Protein AF-A0A2W2C5B9-F1 (afdb_monomer_lite)

Structure (mmCIF, N/CA/C/O backbone):
data_AF-A0A2W2C5B9-F1
#
_entry.id   AF-A0A2W2C5B9-F1
#
loop_
_atom_site.group_PDB
_atom_site.id
_atom_site.type_symbol
_atom_site.label_atom_id
_atom_site.label_alt_id
_atom_site.label_comp_id
_atom_site.label_asym_id
_atom_site.label_entity_id
_atom_site.label_seq_id
_atom_site.pdbx_PDB_ins_code
_atom_site.Cartn_x
_atom_site.Cartn_y
_atom_site.Cartn_z
_atom_site.occupancy
_atom_site.B_iso_or_equiv
_atom_site.auth_seq_id
_atom_site.auth_comp_id
_atom_site.auth_asym_id
_atom_site.auth_atom_id
_atom_site.pdbx_PDB_model_num
ATOM 1 N N . LEU A 1 1 ? -17.331 0.325 25.449 1.00 77.56 1 LEU A N 1
ATOM 2 C CA . LEU A 1 1 ? -16.841 -0.551 24.354 1.00 77.56 1 LEU A CA 1
ATOM 3 C C . LEU A 1 1 ? -16.113 0.215 23.243 1.00 77.56 1 LEU A C 1
ATOM 5 O O . LEU A 1 1 ? -15.453 -0.432 22.442 1.00 77.56 1 LEU A O 1
ATOM 9 N N . GLU A 1 2 ? -16.162 1.552 23.207 1.00 84.81 2 GLU A N 1
ATOM 10 C CA . GLU A 1 2 ? -15.590 2.333 22.097 1.00 84.81 2 GLU A CA 1
ATOM 11 C C . GLU A 1 2 ? -14.086 2.149 21.900 1.00 84.81 2 GLU A C 1
ATOM 13 O O . GLU A 1 2 ? -13.666 1.861 20.788 1.00 84.81 2 GLU A O 1
ATOM 18 N N . LEU A 1 3 ? -13.280 2.186 22.968 1.00 89.50 3 LEU A N 1
ATOM 19 C CA . LEU A 1 3 ? -11.829 2.000 22.844 1.00 89.50 3 LEU A CA 1
ATOM 20 C C . LEU A 1 3 ? -11.466 0.651 22.203 1.00 89.50 3 LEU A C 1
ATOM 22 O O . LEU A 1 3 ? -10.615 0.596 21.324 1.00 89.50 3 LEU A O 1
ATOM 26 N N . LYS A 1 4 ? -12.148 -0.430 22.606 1.00 91.44 4 LYS A N 1
ATOM 27 C CA . LYS A 1 4 ? -11.963 -1.762 22.013 1.00 91.44 4 LYS A CA 1
ATOM 28 C C . LYS A 1 4 ? -12.278 -1.739 20.518 1.00 91.44 4 LYS A C 1
ATOM 30 O O . LYS A 1 4 ? -11.525 -2.304 19.737 1.00 91.44 4 LYS A O 1
ATOM 35 N N . SER A 1 5 ? -13.375 -1.091 20.129 1.00 90.19 5 SER A N 1
ATOM 36 C CA . SER A 1 5 ? -13.755 -0.979 18.720 1.00 90.19 5 SER A CA 1
ATOM 37 C C . SER A 1 5 ? -12.714 -0.193 17.928 1.00 90.19 5 SER A C 1
ATOM 39 O O . SER A 1 5 ? -12.289 -0.653 16.877 1.00 90.19 5 SER A O 1
ATOM 41 N N . THR A 1 6 ? -12.259 0.948 18.448 1.00 87.50 6 THR A N 1
ATOM 42 C CA . THR A 1 6 ? -11.239 1.782 17.799 1.00 87.50 6 THR A CA 1
ATOM 43 C C . THR A 1 6 ? -9.916 1.038 17.647 1.00 87.50 6 THR A C 1
ATOM 45 O O . THR A 1 6 ? -9.318 1.066 16.576 1.00 87.50 6 THR A O 1
ATOM 48 N N . VAL A 1 7 ? -9.470 0.334 18.691 1.00 87.94 7 VAL A N 1
ATOM 49 C CA . VAL A 1 7 ? -8.244 -0.474 18.644 1.00 87.94 7 VAL A CA 1
ATOM 50 C C . VAL A 1 7 ? -8.375 -1.615 17.640 1.00 87.94 7 VAL A C 1
ATOM 52 O O . VAL A 1 7 ? -7.467 -1.801 16.838 1.00 87.94 7 VAL A O 1
ATOM 55 N N . ASN A 1 8 ? -9.505 -2.325 17.620 1.00 90.12 8 ASN A N 1
ATOM 56 C CA . ASN A 1 8 ? -9.739 -3.385 16.640 1.00 90.12 8 ASN A CA 1
ATOM 57 C C . ASN A 1 8 ? -9.695 -2.847 15.202 1.00 90.12 8 ASN A C 1
ATOM 59 O O . ASN A 1 8 ? -9.000 -3.416 14.371 1.00 90.12 8 ASN A O 1
ATOM 63 N N . THR A 1 9 ? -10.328 -1.702 14.929 1.00 86.94 9 THR A N 1
ATOM 64 C CA . THR A 1 9 ? -10.259 -1.061 13.607 1.00 86.94 9 THR A CA 1
ATOM 65 C C . THR A 1 9 ? -8.822 -0.708 13.213 1.00 86.94 9 THR A C 1
ATOM 67 O O . THR A 1 9 ? -8.438 -0.914 12.064 1.00 86.94 9 THR A O 1
ATOM 70 N N . MET A 1 10 ? -8.005 -0.204 14.147 1.00 86.56 10 MET A N 1
ATOM 71 C CA . MET A 1 10 ? -6.589 0.083 13.874 1.00 86.56 10 MET A CA 1
ATOM 72 C C . MET A 1 10 ? -5.783 -1.192 13.588 1.00 86.56 10 MET A C 1
ATOM 74 O O . MET A 1 10 ? -4.912 -1.179 12.721 1.00 86.56 10 MET A O 1
ATOM 78 N N . VAL A 1 11 ? -6.0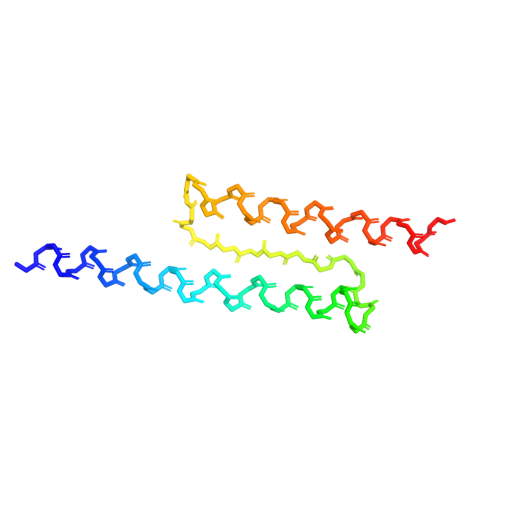73 -2.294 14.285 1.00 89.00 11 VAL A N 1
ATOM 79 C CA . VAL A 1 11 ? -5.421 -3.594 14.053 1.00 89.00 11 VAL A CA 1
ATOM 80 C C . VAL A 1 11 ? -5.793 -4.162 12.683 1.00 89.00 11 VAL A C 1
ATOM 82 O O . VAL A 1 11 ? -4.908 -4.603 11.952 1.00 89.00 11 VAL A O 1
ATOM 85 N N . ASP A 1 12 ? -7.064 -4.091 12.291 1.00 87.75 12 ASP A N 1
ATOM 86 C CA . ASP A 1 12 ? -7.522 -4.570 10.981 1.00 87.75 12 ASP A CA 1
ATOM 87 C C . ASP A 1 12 ? -6.893 -3.759 9.833 1.00 87.75 12 ASP A C 1
ATOM 89 O O . ASP A 1 12 ? -6.461 -4.312 8.814 1.00 87.75 12 ASP A O 1
ATOM 93 N N . GLN A 1 13 ? -6.774 -2.439 10.018 1.00 84.38 13 GLN A N 1
ATOM 94 C CA . GLN A 1 13 ? -6.059 -1.559 9.089 1.00 84.38 13 GLN A CA 1
ATOM 95 C C . GLN A 1 13 ? -4.570 -1.911 9.001 1.00 84.38 13 GLN A C 1
ATOM 97 O O . GLN A 1 13 ? -4.010 -1.908 7.905 1.00 84.38 13 GLN A O 1
ATOM 102 N N . LEU A 1 14 ? -3.935 -2.253 10.127 1.00 85.75 14 LEU A N 1
ATOM 103 C CA . LEU A 1 14 ? -2.531 -2.659 10.165 1.00 85.75 14 LEU A CA 1
ATOM 104 C C . LEU A 1 14 ? -2.299 -3.991 9.448 1.00 85.75 14 LEU A C 1
ATOM 106 O O . LEU A 1 14 ? -1.341 -4.103 8.685 1.00 85.75 14 LEU A O 1
ATOM 110 N N . SER A 1 15 ? -3.184 -4.972 9.640 1.00 88.56 15 SER A N 1
ATOM 111 C CA . SER A 1 15 ? -3.109 -6.244 8.912 1.00 88.56 15 SER A CA 1
ATOM 112 C C . SER A 1 15 ? -3.220 -6.011 7.405 1.00 88.56 15 SER A C 1
ATOM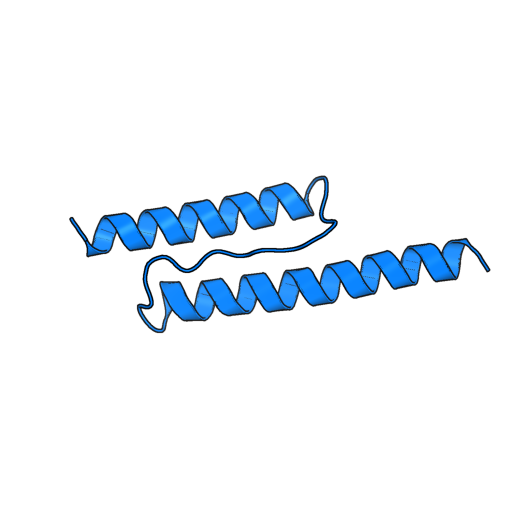 114 O O . SER A 1 15 ? -2.379 -6.478 6.644 1.00 88.56 15 SER A O 1
ATOM 116 N N . SER A 1 16 ? -4.194 -5.197 6.986 1.00 88.25 16 SER A N 1
ATOM 117 C CA . SER A 1 16 ? -4.405 -4.867 5.570 1.00 88.25 16 SER A CA 1
ATOM 118 C C . SER A 1 16 ? -3.208 -4.131 4.954 1.00 88.25 16 SER A C 1
ATOM 120 O O . SER A 1 16 ? -2.849 -4.373 3.804 1.00 88.25 16 SER A O 1
ATOM 122 N N . PHE A 1 17 ? -2.576 -3.230 5.712 1.00 88.12 17 PHE A N 1
ATOM 123 C CA . PHE A 1 17 ? -1.364 -2.535 5.281 1.00 88.12 17 PHE A CA 1
ATOM 124 C C . PHE A 1 17 ? -0.190 -3.501 5.087 1.00 88.12 17 PHE A C 1
ATOM 126 O O . PHE A 1 17 ? 0.491 -3.443 4.062 1.00 88.12 17 PHE A O 1
ATOM 133 N N . ALA A 1 18 ? 0.045 -4.382 6.063 1.00 89.75 18 ALA A N 1
ATOM 134 C CA . ALA A 1 18 ? 1.155 -5.326 6.025 1.00 89.75 18 ALA A CA 1
ATOM 135 C C . ALA A 1 18 ? 1.043 -6.270 4.821 1.00 89.75 18 ALA A C 1
ATOM 137 O O . ALA A 1 18 ? 2.014 -6.424 4.077 1.00 89.75 18 ALA A O 1
ATOM 138 N N . ASP A 1 19 ? -0.152 -6.816 4.584 1.00 93.00 19 ASP A N 1
ATOM 139 C CA . ASP A 1 19 ? -0.419 -7.710 3.455 1.00 93.00 19 ASP A CA 1
ATOM 140 C C . ASP A 1 19 ? -0.105 -7.033 2.113 1.00 93.00 19 ASP A C 1
ATOM 142 O O . ASP A 1 19 ? 0.571 -7.608 1.254 1.00 93.00 19 ASP A O 1
ATOM 146 N N . GLU A 1 20 ? -0.530 -5.780 1.947 1.00 93.00 20 GLU A N 1
ATOM 147 C CA . GLU A 1 20 ? -0.359 -5.045 0.697 1.00 93.00 20 GLU A CA 1
ATOM 148 C C . GLU A 1 20 ? 1.104 -4.657 0.434 1.00 93.00 20 GLU A C 1
ATOM 150 O O . GLU A 1 20 ? 1.602 -4.788 -0.688 1.00 93.00 20 GLU A O 1
ATOM 155 N N . VAL A 1 21 ? 1.834 -4.236 1.471 1.00 91.00 21 VAL A N 1
ATOM 156 C CA . VAL A 1 21 ? 3.269 -3.940 1.354 1.00 91.00 21 VAL A CA 1
ATOM 157 C C . VAL A 1 21 ? 4.067 -5.203 1.038 1.00 91.00 21 VAL A C 1
ATOM 159 O O . VAL A 1 21 ? 4.928 -5.180 0.154 1.00 91.00 21 VAL A O 1
ATOM 162 N N . THR A 1 22 ? 3.775 -6.318 1.713 1.00 92.75 22 THR A N 1
ATOM 163 C CA . THR A 1 22 ? 4.428 -7.602 1.429 1.00 92.75 22 THR A CA 1
ATOM 164 C C . THR A 1 22 ? 4.153 -8.062 -0.002 1.00 92.75 22 THR A C 1
ATOM 166 O O . THR A 1 22 ? 5.078 -8.519 -0.681 1.00 92.75 22 THR A O 1
ATOM 169 N N . ARG A 1 23 ? 2.921 -7.892 -0.496 1.00 95.56 23 ARG A N 1
ATOM 170 C CA . ARG A 1 23 ? 2.554 -8.224 -1.878 1.00 95.56 23 ARG A CA 1
ATOM 171 C C . ARG A 1 23 ? 3.394 -7.441 -2.887 1.00 95.56 23 ARG A C 1
ATOM 173 O O . ARG A 1 23 ? 4.022 -8.046 -3.754 1.00 95.56 23 ARG A O 1
ATOM 180 N N . VAL A 1 24 ? 3.451 -6.116 -2.760 1.00 95.38 24 VAL A N 1
ATOM 181 C CA . VAL A 1 24 ? 4.163 -5.251 -3.718 1.00 95.38 24 VAL A CA 1
ATOM 182 C C . VAL A 1 24 ? 5.664 -5.500 -3.701 1.00 95.38 24 VAL A C 1
ATOM 184 O O . VAL A 1 24 ? 6.283 -5.585 -4.762 1.00 95.38 24 VAL A O 1
ATOM 187 N N . ALA A 1 25 ? 6.250 -5.675 -2.514 1.00 91.31 25 ALA A N 1
ATOM 188 C CA . ALA A 1 25 ? 7.667 -5.999 -2.385 1.00 91.31 25 ALA A CA 1
ATOM 189 C C . ALA A 1 25 ? 8.018 -7.307 -3.113 1.00 91.31 25 ALA A C 1
ATOM 191 O O . ALA A 1 25 ? 9.023 -7.370 -3.822 1.00 91.31 25 ALA A O 1
ATOM 192 N N . ARG A 1 26 ? 7.166 -8.332 -2.994 1.00 93.75 26 ARG A N 1
ATOM 193 C CA . ARG A 1 26 ? 7.343 -9.605 -3.699 1.00 93.75 26 ARG A CA 1
ATOM 194 C C . ARG A 1 26 ? 7.162 -9.456 -5.209 1.00 93.75 26 ARG A C 1
ATOM 196 O O . ARG A 1 26 ? 8.015 -9.915 -5.965 1.00 93.75 26 ARG A O 1
ATOM 203 N N . GLU A 1 27 ? 6.077 -8.829 -5.652 1.00 93.44 27 GLU A N 1
ATOM 204 C CA . GLU A 1 27 ? 5.768 -8.677 -7.078 1.00 93.44 27 GLU A CA 1
ATOM 205 C C . GLU A 1 27 ? 6.869 -7.917 -7.817 1.00 93.44 27 GLU A C 1
ATOM 207 O O . GLU A 1 27 ? 7.389 -8.401 -8.822 1.00 93.44 27 GLU A O 1
ATOM 212 N N . VAL A 1 28 ? 7.260 -6.753 -7.301 1.00 92.69 28 VAL A N 1
ATOM 213 C CA . VAL A 1 28 ? 8.208 -5.873 -7.988 1.00 92.69 28 VAL A CA 1
ATOM 214 C C . VAL A 1 28 ? 9.650 -6.305 -7.735 1.00 92.69 28 VAL A C 1
ATOM 216 O O . VAL A 1 28 ? 10.461 -6.298 -8.657 1.00 92.69 28 VAL A O 1
ATOM 219 N N . GLY A 1 29 ? 9.978 -6.700 -6.502 1.00 87.44 29 GLY A N 1
ATOM 220 C CA . GLY A 1 29 ? 11.349 -7.010 -6.097 1.00 87.44 29 GLY A CA 1
ATOM 221 C C . GLY A 1 29 ? 11.797 -8.441 -6.395 1.00 87.44 29 GLY A C 1
ATOM 222 O O . GLY A 1 29 ? 12.982 -8.667 -6.617 1.00 87.44 29 GLY A O 1
ATOM 223 N N . THR A 1 30 ? 10.885 -9.418 -6.391 1.00 89.25 30 THR A N 1
ATOM 224 C CA . THR A 1 30 ? 11.230 -10.839 -6.592 1.00 89.25 30 THR A CA 1
ATOM 225 C C . THR A 1 30 ? 10.690 -11.385 -7.906 1.00 89.25 30 THR A C 1
ATOM 227 O O . THR A 1 30 ? 11.418 -12.049 -8.636 1.00 89.25 30 THR A O 1
ATOM 230 N N . GLU A 1 31 ? 9.423 -11.117 -8.225 1.00 90.56 31 GLU A N 1
ATOM 231 C CA . GLU A 1 31 ? 8.777 -11.670 -9.425 1.00 90.56 31 GLU A CA 1
ATOM 232 C C . GLU A 1 31 ? 9.048 -10.836 -10.686 1.00 90.56 31 GLU A C 1
ATOM 234 O O . GLU A 1 31 ? 8.698 -11.259 -11.787 1.00 90.56 31 GLU A O 1
ATOM 239 N N . GLY A 1 32 ? 9.657 -9.653 -10.543 1.00 88.88 32 GLY A N 1
ATOM 240 C CA . GLY A 1 32 ? 9.944 -8.747 -11.657 1.00 88.88 32 GLY A CA 1
ATOM 241 C C . GLY A 1 32 ? 8.685 -8.175 -12.320 1.00 88.88 32 GLY A C 1
ATOM 242 O O . GLY A 1 32 ? 8.747 -7.685 -13.447 1.00 88.88 32 GLY A O 1
ATOM 243 N N . LYS A 1 33 ? 7.528 -8.232 -11.649 1.00 89.44 33 LYS A N 1
ATOM 244 C CA . LYS A 1 33 ? 6.272 -7.636 -12.116 1.00 89.44 33 LYS A CA 1
ATOM 245 C C . LYS A 1 33 ? 6.324 -6.129 -11.902 1.00 89.44 33 LYS A C 1
ATOM 247 O O . LYS A 1 33 ? 5.960 -5.608 -10.851 1.00 89.44 33 LYS A O 1
ATOM 252 N N . LEU A 1 34 ? 6.811 -5.427 -12.916 1.00 88.94 34 LEU A N 1
ATOM 253 C CA . LEU A 1 34 ? 6.991 -3.981 -12.868 1.00 88.94 34 LEU A CA 1
ATOM 254 C C . LEU A 1 34 ? 5.652 -3.233 -12.937 1.00 88.94 34 LEU A C 1
ATOM 256 O O . LEU A 1 34 ? 4.733 -3.633 -13.651 1.00 88.94 34 LEU A O 1
ATOM 260 N N . GLY A 1 35 ? 5.576 -2.097 -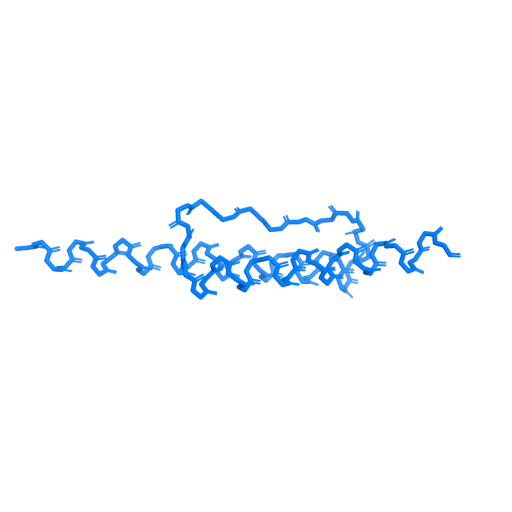12.247 1.00 87.25 35 GLY A N 1
ATOM 261 C CA . GLY A 1 35 ? 4.399 -1.228 -12.183 1.00 87.25 35 GLY A CA 1
ATOM 262 C C . GLY A 1 35 ? 3.423 -1.550 -11.048 1.00 87.25 35 GLY A C 1
ATOM 263 O O . GLY A 1 35 ? 2.402 -0.875 -10.936 1.00 87.25 35 GLY A O 1
ATOM 264 N N . GLY A 1 36 ? 3.721 -2.544 -10.204 1.00 90.50 36 GLY A N 1
ATOM 265 C CA . GLY A 1 36 ? 2.931 -2.846 -9.010 1.00 90.50 36 GLY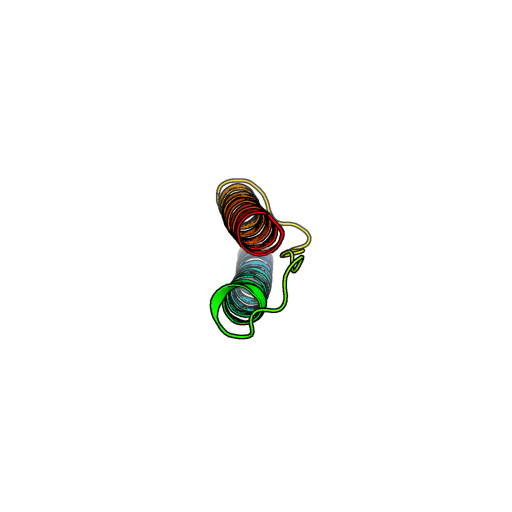 A CA 1
ATOM 266 C C . GLY A 1 36 ? 2.978 -1.707 -7.986 1.00 90.50 36 GLY A C 1
ATOM 267 O O . GLY A 1 36 ? 4.040 -1.151 -7.715 1.00 90.50 36 GLY A O 1
ATOM 268 N N . GLN A 1 37 ? 1.823 -1.367 -7.412 1.00 91.94 37 GLN A N 1
ATOM 269 C CA . GLN A 1 37 ? 1.680 -0.348 -6.370 1.00 91.94 37 GLN A CA 1
ATOM 270 C C . GLN A 1 37 ? 0.770 -0.851 -5.250 1.00 91.94 37 GLN A C 1
ATOM 272 O O . GLN A 1 37 ? -0.145 -1.641 -5.493 1.00 91.94 37 GLN A O 1
ATOM 277 N N . ALA A 1 38 ? 1.040 -0.388 -4.033 1.00 93.06 38 ALA A N 1
ATOM 278 C CA . ALA A 1 38 ? 0.273 -0.654 -2.831 1.00 93.06 38 ALA A CA 1
ATOM 279 C C . ALA A 1 38 ? -0.903 0.320 -2.756 1.00 93.06 38 ALA A C 1
ATOM 281 O O . ALA A 1 38 ? -0.709 1.539 -2.827 1.00 93.06 38 ALA A O 1
ATOM 282 N N . GLN A 1 39 ? -2.112 -0.210 -2.573 1.00 89.88 39 GLN A N 1
ATOM 283 C CA . GLN A 1 39 ? -3.312 0.578 -2.301 1.00 89.88 39 GLN A CA 1
ATOM 284 C C . GLN A 1 39 ? -3.931 0.171 -0.967 1.00 89.88 39 GLN A C 1
ATOM 286 O O . GLN A 1 39 ? -4.688 -0.793 -0.880 1.00 89.88 39 GLN A O 1
ATOM 291 N N . VAL A 1 40 ? -3.665 0.958 0.075 1.00 86.88 40 VAL A N 1
ATOM 292 C CA . VAL A 1 40 ? -4.235 0.725 1.406 1.00 86.88 40 VAL A CA 1
ATOM 293 C C . VAL A 1 40 ? -5.272 1.804 1.711 1.00 86.88 40 VAL A C 1
ATOM 295 O O . VAL A 1 40 ? -4.974 2.998 1.705 1.00 86.88 40 VAL A O 1
ATOM 298 N N . LYS A 1 41 ? -6.525 1.402 1.947 1.00 84.56 41 LYS A N 1
ATOM 299 C CA . LYS A 1 41 ? -7.615 2.335 2.273 1.00 84.56 41 LYS A CA 1
ATOM 300 C C . LYS A 1 41 ? -7.561 2.730 3.746 1.00 84.56 41 LYS A C 1
ATOM 302 O O . LYS A 1 41 ? -7.338 1.891 4.609 1.00 84.56 41 LYS A O 1
ATOM 307 N N . GLY A 1 42 ? -7.838 4.002 4.032 1.00 82.25 42 GLY A N 1
ATOM 308 C CA . GLY A 1 42 ? -7.997 4.490 5.405 1.00 82.25 42 GLY A CA 1
ATOM 309 C C . GLY A 1 42 ? -6.696 4.660 6.196 1.00 82.25 42 GLY A C 1
ATOM 310 O O . GLY A 1 42 ? -6.769 4.926 7.390 1.00 82.25 42 GLY A O 1
ATOM 311 N N . VAL A 1 43 ? -5.524 4.544 5.559 1.00 83.12 43 VAL A N 1
ATOM 312 C CA . VAL A 1 43 ? -4.238 4.833 6.211 1.00 83.12 43 VAL A CA 1
ATOM 313 C C . VAL A 1 43 ? -3.969 6.334 6.283 1.00 83.12 43 VAL A C 1
ATOM 315 O O . VAL A 1 43 ? -4.252 7.093 5.354 1.00 83.12 43 VAL A O 1
ATOM 318 N N . SER A 1 44 ? -3.377 6.761 7.394 1.00 85.31 44 SER A N 1
ATOM 319 C CA . SER A 1 44 ? -2.971 8.144 7.652 1.00 85.31 44 SER A CA 1
ATOM 320 C C . SER A 1 44 ? -1.693 8.186 8.490 1.00 85.31 44 SER A C 1
ATOM 322 O O . SER A 1 44 ? -1.335 7.186 9.117 1.00 85.31 44 SER A O 1
ATOM 324 N N . GLY A 1 45 ? -1.028 9.346 8.530 1.00 89.19 45 GLY A N 1
ATOM 325 C CA . GLY A 1 45 ? 0.224 9.531 9.269 1.00 89.19 45 GLY A CA 1
ATOM 326 C C . GLY A 1 45 ? 1.312 8.574 8.784 1.00 89.19 45 GLY A C 1
ATOM 327 O O . GLY A 1 45 ? 1.394 8.287 7.592 1.00 89.19 45 GLY A O 1
ATOM 328 N N . THR A 1 46 ? 2.076 8.006 9.718 1.00 87.44 46 THR A N 1
ATOM 329 C CA . THR A 1 46 ? 3.211 7.114 9.430 1.00 87.44 46 THR A CA 1
ATOM 330 C C . THR A 1 46 ? 2.882 5.982 8.450 1.00 87.44 46 THR A C 1
ATOM 332 O O . THR A 1 46 ? 3.718 5.600 7.638 1.00 87.44 46 THR A O 1
ATOM 335 N N . TRP A 1 47 ? 1.660 5.444 8.476 1.00 84.56 47 TRP A N 1
ATOM 336 C CA . TRP A 1 47 ? 1.257 4.346 7.587 1.00 84.56 47 TRP A CA 1
ATOM 337 C C . TRP A 1 47 ? 1.087 4.780 6.136 1.00 84.56 47 TRP A C 1
ATOM 339 O O . TRP A 1 47 ? 1.427 4.040 5.209 1.00 84.56 47 TRP A O 1
ATOM 349 N N . ARG A 1 48 ? 0.584 5.998 5.936 1.00 88.81 48 ARG A N 1
ATOM 350 C CA . ARG A 1 48 ? 0.518 6.599 4.609 1.00 88.81 48 ARG A CA 1
ATOM 351 C C . ARG A 1 48 ? 1.932 6.827 4.081 1.00 88.81 48 ARG A C 1
ATOM 353 O O . ARG A 1 48 ? 2.226 6.395 2.974 1.00 88.81 48 ARG A O 1
ATOM 360 N N . ASP A 1 49 ? 2.810 7.389 4.908 1.00 91.75 49 ASP A N 1
ATOM 361 C CA . ASP A 1 49 ? 4.196 7.670 4.523 1.00 91.75 49 ASP A CA 1
ATOM 362 C C . ASP A 1 49 ? 4.943 6.390 4.116 1.00 91.75 49 ASP A C 1
ATOM 364 O O . ASP A 1 49 ? 5.658 6.362 3.115 1.00 91.75 49 ASP A O 1
ATOM 368 N N . LEU A 1 50 ? 4.739 5.287 4.845 1.00 89.50 50 LEU A N 1
ATOM 369 C CA . LEU A 1 50 ? 5.317 3.992 4.479 1.00 89.50 50 LEU A CA 1
ATOM 370 C C . LEU A 1 50 ? 4.736 3.431 3.171 1.00 89.50 50 LEU A C 1
ATOM 372 O O . LEU A 1 50 ? 5.493 2.896 2.362 1.00 89.50 50 LEU A O 1
ATOM 376 N N . THR A 1 51 ? 3.427 3.578 2.938 1.00 91.12 51 THR A N 1
ATOM 377 C CA . THR A 1 51 ? 2.787 3.179 1.667 1.00 91.12 51 THR A CA 1
ATOM 378 C C . THR A 1 51 ? 3.400 3.949 0.493 1.00 91.12 51 THR A C 1
ATOM 380 O O . THR A 1 51 ? 3.780 3.357 -0.519 1.00 91.12 51 THR A O 1
ATOM 383 N N . ASP A 1 52 ? 3.559 5.263 0.650 1.00 94.00 52 ASP A N 1
ATOM 384 C CA . ASP A 1 52 ? 4.112 6.152 -0.373 1.00 94.00 52 ASP A CA 1
ATOM 385 C C . ASP A 1 52 ? 5.597 5.839 -0.651 1.00 94.00 52 ASP A C 1
ATOM 387 O O . ASP A 1 52 ? 6.028 5.818 -1.810 1.00 94.00 52 ASP A O 1
ATOM 391 N N . ASN A 1 53 ? 6.371 5.492 0.382 1.00 93.88 53 ASN A N 1
ATOM 392 C CA . ASN A 1 53 ? 7.763 5.054 0.237 1.00 93.88 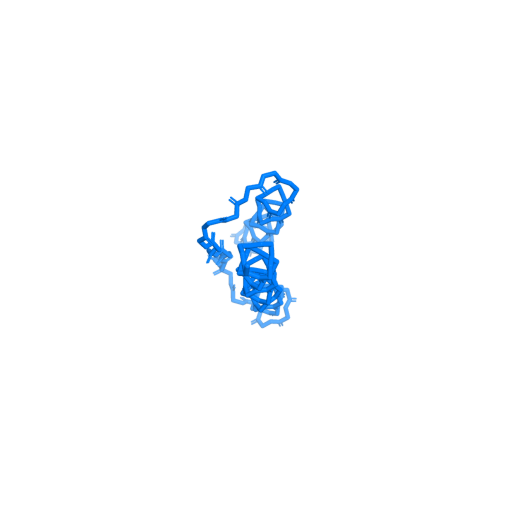53 ASN A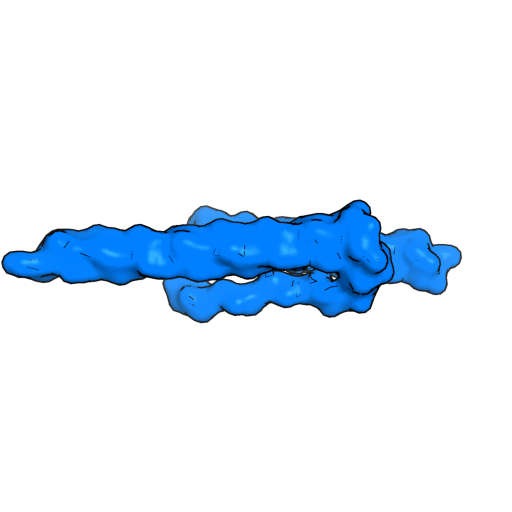 CA 1
ATOM 393 C C . ASN A 1 53 ? 7.889 3.731 -0.537 1.00 93.88 53 ASN A C 1
ATOM 395 O O . ASN A 1 53 ? 8.730 3.618 -1.433 1.00 93.88 53 ASN A O 1
ATOM 399 N N . VAL A 1 54 ? 7.040 2.740 -0.241 1.00 93.44 54 VAL A N 1
ATOM 400 C CA . VAL A 1 54 ? 7.009 1.459 -0.973 1.00 93.44 54 VAL A CA 1
ATOM 401 C C . VAL A 1 54 ? 6.643 1.684 -2.440 1.00 93.44 54 VAL A C 1
ATOM 403 O O . VAL A 1 54 ? 7.308 1.151 -3.329 1.00 93.44 54 VAL A O 1
ATOM 406 N N . ASN A 1 55 ? 5.648 2.531 -2.707 1.00 94.88 55 ASN A N 1
ATOM 407 C CA . ASN A 1 55 ? 5.249 2.894 -4.067 1.00 94.88 55 ASN A CA 1
ATOM 408 C C . ASN A 1 55 ? 6.360 3.613 -4.835 1.00 94.88 55 ASN A C 1
ATOM 410 O O . ASN A 1 55 ? 6.578 3.335 -6.017 1.00 94.88 55 ASN A O 1
ATOM 414 N N . SER A 1 56 ? 7.099 4.495 -4.164 1.00 95.88 56 SER A N 1
ATOM 415 C CA . SER A 1 56 ? 8.246 5.190 -4.752 1.00 95.88 56 SER A CA 1
ATOM 416 C C . SER A 1 56 ? 9.356 4.207 -5.130 1.00 95.88 56 SER A C 1
ATOM 418 O O . SER A 1 56 ? 9.865 4.244 -6.250 1.00 95.88 56 SER A O 1
ATOM 420 N N . MET A 1 57 ? 9.685 3.266 -4.241 1.00 94.56 57 MET A N 1
ATOM 421 C CA . MET A 1 57 ? 10.652 2.200 -4.519 1.00 94.56 57 MET A CA 1
ATOM 422 C C . MET A 1 57 ? 10.214 1.323 -5.699 1.00 94.56 57 MET A C 1
ATOM 424 O O . MET A 1 57 ? 11.007 1.084 -6.609 1.00 94.56 57 MET A O 1
ATOM 428 N N . ALA A 1 58 ? 8.951 0.893 -5.730 1.00 94.38 58 ALA A N 1
ATOM 429 C CA . ALA A 1 58 ? 8.414 0.082 -6.819 1.00 94.38 58 ALA A CA 1
ATOM 430 C C . ALA A 1 58 ? 8.443 0.807 -8.179 1.00 94.38 58 ALA A C 1
ATOM 432 O O . ALA A 1 58 ? 8.812 0.222 -9.204 1.00 94.38 58 ALA A O 1
ATOM 433 N N . SER A 1 59 ? 8.104 2.100 -8.191 1.00 95.00 59 SER A N 1
ATOM 434 C CA . SER A 1 59 ? 8.178 2.957 -9.380 1.00 95.00 59 SER A CA 1
ATOM 435 C C . SER A 1 59 ? 9.617 3.129 -9.877 1.00 95.00 59 SER A C 1
ATOM 437 O O . SER A 1 59 ? 9.884 3.034 -11.079 1.00 95.00 59 SER A O 1
ATOM 439 N N . ASN A 1 60 ? 10.565 3.321 -8.956 1.00 93.94 60 ASN A N 1
ATOM 440 C CA . ASN A 1 60 ? 11.981 3.452 -9.287 1.00 93.94 60 ASN A CA 1
ATOM 441 C C . ASN A 1 60 ? 12.530 2.164 -9.906 1.00 93.94 60 ASN A C 1
ATOM 443 O O . ASN A 1 60 ? 13.152 2.226 -10.961 1.00 93.94 60 ASN A O 1
ATOM 447 N N . LEU A 1 61 ? 12.239 1.002 -9.313 1.00 90.81 61 LEU A N 1
ATOM 448 C CA . LEU A 1 61 ? 12.631 -0.300 -9.866 1.00 90.81 61 LEU A CA 1
ATOM 449 C C . LEU A 1 61 ? 12.027 -0.530 -11.258 1.00 90.81 61 LEU A C 1
ATOM 451 O O . LEU A 1 61 ? 12.723 -0.923 -12.189 1.00 90.81 61 LEU A O 1
ATOM 455 N N . THR A 1 62 ? 10.745 -0.200 -11.431 1.00 91.56 62 THR A N 1
ATOM 456 C CA . THR A 1 62 ? 10.068 -0.247 -12.738 1.00 91.56 62 THR A CA 1
ATOM 457 C C . THR A 1 62 ? 10.769 0.614 -13.784 1.00 91.56 62 THR A C 1
ATOM 459 O O . THR A 1 62 ? 10.936 0.185 -14.925 1.00 91.56 62 THR A O 1
ATOM 462 N N . SER A 1 63 ? 11.193 1.815 -13.396 1.00 93.19 63 SER A N 1
ATOM 463 C CA . SER A 1 63 ? 11.888 2.746 -14.285 1.00 93.19 63 SER A CA 1
ATOM 464 C C . SER A 1 63 ? 13.311 2.284 -14.610 1.00 93.19 63 SER A C 1
ATOM 466 O O . SER A 1 63 ? 13.739 2.430 -15.748 1.00 93.19 63 SER A O 1
ATOM 468 N N . GLN A 1 64 ? 14.025 1.698 -13.643 1.00 90.06 64 GLN A N 1
ATOM 469 C CA . GLN A 1 64 ? 15.393 1.190 -13.816 1.00 90.06 64 GLN A CA 1
ATOM 470 C C . GLN A 1 64 ? 15.484 -0.019 -14.747 1.00 90.06 64 GLN A C 1
ATOM 472 O O . GLN A 1 64 ? 16.520 -0.221 -15.357 1.00 90.06 64 GLN A O 1
ATOM 477 N N . VAL A 1 65 ? 14.438 -0.844 -14.829 1.00 89.50 65 VAL A N 1
ATOM 478 C CA . VAL A 1 65 ? 14.438 -2.022 -15.715 1.00 89.50 65 VAL A CA 1
ATOM 479 C C . VAL A 1 65 ? 13.953 -1.675 -17.128 1.00 89.50 65 VAL A C 1
ATOM 481 O O . VAL A 1 65 ? 14.284 -2.374 -18.082 1.00 89.50 65 VAL A O 1
ATOM 484 N N . ARG A 1 66 ? 13.136 -0.623 -17.279 1.00 84.75 66 ARG A N 1
ATOM 485 C CA . ARG A 1 66 ? 12.604 -0.195 -18.586 1.00 84.75 66 ARG A CA 1
ATOM 486 C C . ARG A 1 66 ? 13.549 0.713 -19.380 1.00 84.75 66 ARG A C 1
ATOM 488 O O . ARG A 1 66 ? 13.375 0.788 -20.594 1.00 84.75 66 ARG A O 1
ATOM 495 N N . ASN A 1 67 ? 14.473 1.400 -18.708 1.00 74.06 67 ASN A N 1
ATOM 496 C CA . ASN A 1 67 ? 15.502 2.262 -19.303 1.00 74.06 67 ASN A CA 1
ATOM 497 C C . ASN A 1 67 ? 16.864 1.572 -19.264 1.00 74.06 67 ASN A C 1
ATOM 499 O O . ASN A 1 67 ? 17.663 1.830 -20.188 1.00 74.06 67 ASN A O 1
#

Sequence (67 aa):
LELKSTVNTMVDQLSSFADEVTRVAREVGTEGKLGGQAQVKGVSGTWRDLTDNVNSMASNLTSQVRN

Secondary structure (DSSP, 8-state):
-HHHHHHHHHHHHHHHHHHHHHHHHHHHHTS--TT-----TT--THHHHHHHHHHHHHHHHHHHHH-

Organism: NCBI:txid2070366

Radius of gyration: 14.31 Å; chains: 1; bounding box: 32×21×44 Å

Foldseek 3Di:
DVVVVVVVVVVVLVVLLVVQLVVLCCCVVPVVNAPDAGDRPPDDDPSVVVSVVSRVVSNVSNVVVVD

pLDDT: mean 89.57, std 4.07, range [74.06, 95.88]